Protein AF-A0A4Q3GTU0-F1 (afdb_monomer_lite)

Sequence (65 aa):
MVELEERRAASMVFRGAFNRTFAYEAGDLLAISDRLYIATKSVPAGGHLRDGSEDWVKIFKGPEP

Structure (mmCIF, N/CA/C/O backbone):
data_AF-A0A4Q3GTU0-F1
#
_entry.id   AF-A0A4Q3GTU0-F1
#
loop_
_atom_site.group_PDB
_atom_site.id
_atom_site.type_symbol
_atom_site.label_atom_id
_atom_site.label_alt_id
_atom_site.label_comp_id
_atom_site.label_asym_id
_atom_site.label_entity_id
_atom_site.label_seq_id
_atom_site.pdbx_PDB_ins_code
_atom_site.Cartn_x
_atom_site.Cartn_y
_atom_site.Cartn_z
_atom_site.occupancy
_atom_site.B_iso_or_equiv
_atom_site.auth_seq_id
_atom_site.auth_comp_id
_atom_site.auth_asym_id
_atom_site.auth_atom_id
_atom_site.pdbx_PDB_model_num
ATOM 1 N N . MET A 1 1 ? 15.147 21.783 -28.553 1.00 54.03 1 MET A N 1
ATOM 2 C CA . MET A 1 1 ? 14.161 20.711 -28.334 1.00 54.03 1 MET A CA 1
ATOM 3 C C . MET A 1 1 ? 14.077 20.555 -26.827 1.00 54.03 1 MET A C 1
ATOM 5 O O . MET A 1 1 ? 15.047 20.103 -26.243 1.00 54.03 1 MET A O 1
ATOM 9 N N . VAL A 1 2 ? 13.052 21.115 -26.183 1.00 60.06 2 VAL A N 1
ATOM 10 C CA . VAL A 1 2 ? 12.864 20.915 -24.740 1.00 60.06 2 VAL A CA 1
ATOM 11 C C . VAL A 1 2 ? 12.066 19.632 -24.621 1.00 60.06 2 VAL A C 1
ATOM 13 O O . VAL A 1 2 ? 10.923 19.586 -25.069 1.00 60.06 2 VAL A O 1
ATOM 16 N N . GLU A 1 3 ? 12.706 18.585 -24.117 1.00 61.06 3 GLU A N 1
ATOM 17 C CA . GLU A 1 3 ? 12.034 17.359 -23.712 1.00 61.06 3 GLU A CA 1
ATOM 18 C C . GL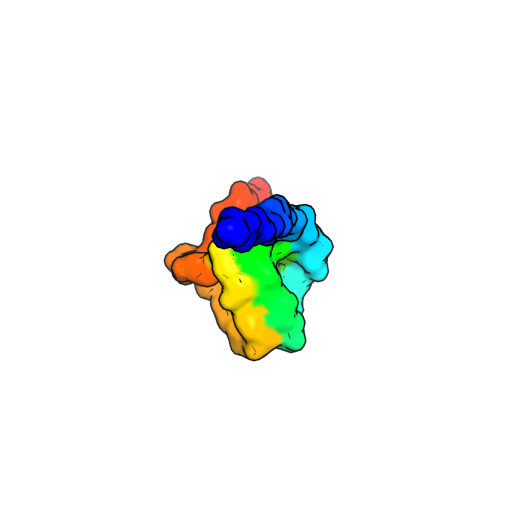U A 1 3 ? 11.128 17.748 -22.547 1.00 61.06 3 GLU A C 1
ATOM 20 O O . GLU A 1 3 ? 11.577 18.004 -21.429 1.00 61.06 3 GLU A O 1
ATOM 25 N N . LEU A 1 4 ? 9.848 17.949 -22.855 1.00 59.72 4 LEU A N 1
ATOM 26 C CA . LEU A 1 4 ? 8.828 18.124 -21.844 1.00 59.72 4 LEU A CA 1
ATOM 27 C C . LEU A 1 4 ? 8.697 16.746 -21.201 1.00 59.72 4 LEU A C 1
ATOM 29 O O . LEU A 1 4 ? 7.944 15.909 -21.692 1.00 59.72 4 LEU A O 1
ATOM 33 N N . GLU A 1 5 ? 9.500 16.471 -20.170 1.00 59.97 5 GLU A N 1
ATOM 34 C CA . GLU A 1 5 ? 9.239 15.325 -19.312 1.00 59.97 5 GLU A CA 1
ATOM 35 C C . GLU A 1 5 ? 7.817 15.520 -18.805 1.00 59.97 5 GLU A C 1
ATOM 37 O O . GLU A 1 5 ? 7.542 16.409 -17.990 1.00 59.97 5 GLU A O 1
ATOM 42 N N . GLU A 1 6 ? 6.893 14.739 -19.362 1.00 59.31 6 GLU A N 1
ATOM 43 C CA . GLU A 1 6 ? 5.571 14.567 -18.807 1.00 59.31 6 GLU A CA 1
ATOM 44 C C . GLU A 1 6 ? 5.802 14.103 -17.378 1.00 59.31 6 GLU A C 1
ATOM 46 O O . GLU A 1 6 ? 6.016 12.921 -17.105 1.00 59.31 6 GLU A O 1
ATOM 51 N N . ARG A 1 7 ? 5.786 15.049 -16.439 1.00 59.62 7 ARG A N 1
ATOM 52 C CA . ARG A 1 7 ? 5.583 14.740 -15.039 1.00 59.62 7 ARG A CA 1
ATOM 53 C C . ARG A 1 7 ? 4.187 14.157 -14.980 1.00 59.62 7 ARG A C 1
ATOM 55 O O . ARG A 1 7 ? 3.221 14.881 -14.751 1.00 59.62 7 ARG A O 1
ATOM 62 N N . ARG A 1 8 ? 4.070 12.853 -15.248 1.00 59.81 8 ARG A N 1
ATOM 63 C CA . ARG A 1 8 ? 2.884 12.096 -14.891 1.00 59.81 8 ARG A CA 1
ATOM 64 C C . ARG A 1 8 ? 2.696 12.399 -13.420 1.00 59.81 8 ARG A C 1
ATOM 66 O O . ARG A 1 8 ? 3.555 12.066 -12.606 1.00 59.81 8 ARG A O 1
ATOM 73 N N . ALA A 1 9 ? 1.635 13.132 -13.100 1.00 56.31 9 ALA A N 1
ATOM 74 C CA . ALA A 1 9 ? 1.234 13.282 -11.720 1.00 56.31 9 ALA A CA 1
ATOM 75 C C . ALA A 1 9 ? 1.141 11.856 -11.176 1.00 56.31 9 ALA A C 1
ATOM 77 O O . ALA A 1 9 ? 0.434 11.037 -11.767 1.00 56.31 9 ALA A O 1
ATOM 78 N N . ALA A 1 10 ? 1.928 11.538 -10.146 1.00 63.28 10 ALA A N 1
ATOM 79 C CA . ALA A 1 10 ? 1.859 10.237 -9.506 1.00 63.28 10 ALA A CA 1
ATOM 80 C C . ALA A 1 10 ? 0.404 10.053 -9.066 1.00 63.28 10 ALA A C 1
ATOM 82 O O . ALA A 1 10 ? -0.083 10.754 -8.177 1.00 63.28 10 ALA A O 1
ATOM 83 N N . SER A 1 11 ? -0.334 9.208 -9.783 1.00 72.81 11 SER A N 1
ATOM 84 C CA . SER A 1 11 ? -1.726 8.948 -9.464 1.00 72.81 11 SER A CA 1
ATOM 85 C C . SER A 1 11 ? -1.731 8.184 -8.154 1.00 72.81 11 SER A C 1
ATOM 87 O O . SER A 1 11 ? -1.180 7.089 -8.081 1.00 72.81 11 SER A O 1
ATOM 89 N N . MET A 1 12 ? -2.339 8.759 -7.124 1.00 86.00 12 MET A N 1
ATOM 90 C CA . MET A 1 12 ? -2.520 8.067 -5.859 1.00 86.00 12 MET A CA 1
ATOM 91 C C . MET A 1 12 ? -3.604 7.001 -6.047 1.00 86.00 12 MET A C 1
ATOM 93 O O . MET A 1 12 ? -4.780 7.330 -6.206 1.00 86.00 12 MET A O 1
ATOM 97 N N . VAL A 1 13 ? -3.204 5.728 -6.084 1.00 91.38 13 VAL A N 1
ATOM 98 C CA . VAL A 1 13 ? -4.105 4.593 -6.332 1.00 91.38 13 VAL A CA 1
ATOM 99 C C . VAL A 1 13 ? -4.194 3.728 -5.084 1.00 91.38 13 VAL A C 1
ATOM 101 O O . VAL A 1 13 ? -3.185 3.252 -4.571 1.00 91.38 13 VAL A O 1
ATOM 104 N N . PHE A 1 14 ? -5.412 3.476 -4.602 1.00 92.38 14 PHE A N 1
ATOM 105 C CA . PHE A 1 14 ? -5.627 2.499 -3.538 1.00 92.38 14 PHE A CA 1
ATOM 106 C C . PHE A 1 14 ? -5.623 1.077 -4.096 1.00 92.38 14 PHE A C 1
ATOM 108 O O . PHE A 1 14 ? -6.477 0.707 -4.900 1.00 92.38 14 PHE A O 1
ATOM 115 N N . ARG A 1 15 ? -4.653 0.277 -3.649 1.00 93.56 15 ARG A N 1
ATOM 116 C CA . ARG A 1 15 ? -4.433 -1.111 -4.078 1.00 93.56 15 ARG A CA 1
ATOM 117 C C . ARG A 1 15 ? -5.135 -2.144 -3.195 1.00 93.56 15 ARG A C 1
ATOM 119 O O . ARG A 1 15 ? -5.106 -3.328 -3.518 1.00 93.56 15 ARG A O 1
ATOM 126 N N . GLY A 1 16 ? -5.782 -1.719 -2.109 1.00 93.25 16 GLY A N 1
ATOM 127 C CA . GLY A 1 16 ? -6.423 -2.620 -1.151 1.00 93.25 16 GLY A CA 1
ATOM 128 C C . GLY A 1 16 ? -5.469 -3.092 -0.053 1.00 93.25 16 GLY A C 1
ATOM 129 O O . GLY A 1 16 ? -4.597 -2.344 0.390 1.00 93.25 16 GLY A O 1
ATOM 130 N N . ALA A 1 17 ? -5.660 -4.321 0.428 1.00 93.62 17 ALA A N 1
ATOM 131 C CA . ALA A 1 17 ? -4.796 -4.914 1.448 1.00 93.62 17 ALA A CA 1
ATOM 132 C C . ALA A 1 17 ? -3.384 -5.198 0.900 1.00 93.62 17 ALA A C 1
ATOM 134 O O . ALA A 1 17 ? -3.237 -5.540 -0.275 1.00 93.62 17 ALA A O 1
ATOM 135 N N . PHE A 1 18 ? -2.351 -5.107 1.748 1.00 91.62 18 PHE A N 1
ATOM 136 C CA . PHE A 1 18 ? -0.983 -5.455 1.354 1.00 91.62 18 PHE A CA 1
ATOM 137 C C . PHE A 1 18 ? -0.912 -6.885 0.810 1.00 91.62 18 PHE A C 1
ATOM 139 O O . PHE A 1 18 ? -1.199 -7.861 1.505 1.00 91.62 18 PHE A O 1
ATOM 146 N N . ASN A 1 19 ? -0.455 -6.998 -0.431 1.00 91.75 19 ASN A N 1
ATOM 147 C CA . ASN A 1 19 ? -0.146 -8.249 -1.095 1.00 91.75 19 ASN A CA 1
ATOM 148 C C . ASN A 1 19 ? 1.331 -8.265 -1.502 1.00 91.75 19 ASN A C 1
ATOM 150 O O . ASN A 1 19 ? 1.757 -7.489 -2.358 1.00 91.75 19 ASN A O 1
ATOM 154 N N . ARG A 1 20 ? 2.102 -9.192 -0.926 1.00 90.38 20 ARG A N 1
ATOM 155 C CA . ARG A 1 20 ? 3.537 -9.349 -1.204 1.00 90.38 20 ARG A CA 1
ATOM 156 C C . ARG A 1 20 ? 3.832 -9.778 -2.646 1.00 90.38 20 ARG A C 1
ATOM 158 O O . ARG A 1 20 ? 4.952 -9.610 -3.107 1.00 90.38 20 ARG A O 1
ATOM 165 N N . THR A 1 21 ? 2.862 -10.338 -3.364 1.00 93.25 21 THR A N 1
ATOM 166 C CA . THR A 1 21 ? 3.043 -10.746 -4.768 1.00 93.25 21 THR A CA 1
ATOM 167 C C . THR A 1 21 ? 2.923 -9.582 -5.752 1.00 93.25 21 THR A C 1
ATOM 169 O O . THR A 1 21 ? 3.248 -9.750 -6.924 1.00 93.25 21 THR A O 1
ATOM 172 N N . PHE A 1 22 ? 2.471 -8.408 -5.301 1.00 92.12 22 PHE A N 1
ATOM 173 C CA . PHE A 1 22 ? 2.280 -7.236 -6.152 1.00 92.12 22 PHE A CA 1
ATOM 174 C C . PHE A 1 22 ? 3.476 -6.290 -6.061 1.00 92.12 22 PHE A C 1
ATOM 176 O O . PHE A 1 22 ? 4.086 -6.144 -5.002 1.00 92.12 22 PHE A O 1
ATOM 183 N N . ALA A 1 23 ? 3.789 -5.649 -7.185 1.00 92.31 23 ALA A N 1
ATOM 184 C CA . ALA A 1 23 ? 4.617 -4.454 -7.201 1.00 92.31 23 ALA A CA 1
ATOM 185 C C . ALA A 1 23 ? 3.735 -3.223 -6.959 1.00 92.31 23 ALA A C 1
ATOM 187 O O . ALA A 1 23 ? 2.568 -3.205 -7.358 1.00 92.31 23 ALA A O 1
ATOM 188 N N . TYR A 1 24 ? 4.309 -2.214 -6.317 1.00 92.06 24 TYR A N 1
ATOM 189 C CA . TYR A 1 24 ? 3.651 -0.952 -6.004 1.00 92.06 24 TYR A CA 1
ATOM 190 C C . TYR A 1 24 ? 4.456 0.188 -6.603 1.00 92.06 24 TYR A C 1
ATOM 192 O O . TYR A 1 24 ? 5.683 0.170 -6.554 1.00 92.06 24 TYR A O 1
ATOM 200 N N . GLU A 1 25 ? 3.775 1.181 -7.151 1.00 93.06 25 GLU A N 1
ATOM 201 C CA . GLU A 1 25 ? 4.410 2.399 -7.643 1.00 93.06 25 GLU A CA 1
ATOM 202 C C . GLU A 1 25 ? 4.432 3.478 -6.563 1.00 93.06 25 GLU A C 1
ATOM 204 O O . GLU A 1 25 ? 3.639 3.455 -5.620 1.00 93.06 25 GLU A O 1
ATOM 209 N N . ALA A 1 26 ? 5.331 4.451 -6.709 1.00 91.38 26 ALA A N 1
ATOM 210 C CA . ALA A 1 26 ? 5.341 5.626 -5.847 1.00 91.38 26 ALA A CA 1
ATOM 211 C C . ALA A 1 26 ? 3.946 6.284 -5.823 1.00 91.38 26 ALA A C 1
ATOM 213 O O . ALA A 1 26 ? 3.382 6.602 -6.871 1.00 91.38 26 ALA A O 1
ATOM 214 N N . GLY A 1 27 ? 3.399 6.493 -4.627 1.00 91.69 27 GLY A N 1
ATOM 215 C CA . GLY A 1 27 ? 2.056 7.029 -4.410 1.00 91.69 27 GLY A CA 1
ATOM 216 C C . GLY A 1 27 ? 0.954 5.977 -4.253 1.00 91.69 27 GLY A C 1
ATOM 217 O O . GLY A 1 27 ? -0.160 6.343 -3.878 1.00 91.69 27 GLY A O 1
ATOM 218 N N . ASP A 1 28 ? 1.229 4.691 -4.484 1.00 93.94 28 ASP A N 1
ATOM 219 C CA . ASP A 1 28 ? 0.254 3.634 -4.213 1.00 93.94 28 ASP A CA 1
ATOM 220 C C . ASP A 1 28 ? -0.073 3.564 -2.716 1.00 93.94 28 ASP A C 1
ATOM 222 O O . ASP A 1 28 ? 0.807 3.592 -1.853 1.00 93.94 28 ASP A O 1
ATOM 226 N N . LEU A 1 29 ? -1.362 3.434 -2.417 1.00 93.25 29 LEU A N 1
ATOM 227 C CA . LEU A 1 29 ? -1.899 3.295 -1.071 1.00 93.25 29 LEU A CA 1
ATOM 228 C C . LEU A 1 29 ? -2.267 1.842 -0.797 1.00 93.25 29 LEU A C 1
ATOM 230 O O . LEU A 1 29 ? -2.887 1.183 -1.637 1.00 93.25 29 LEU A O 1
ATOM 234 N N . LEU A 1 30 ? -1.989 1.368 0.412 1.00 93.06 30 LEU A N 1
ATOM 235 C CA . LEU A 1 30 ? -2.397 0.035 0.843 1.00 93.06 30 LEU A CA 1
ATOM 236 C C . LEU A 1 30 ? -2.736 -0.031 2.328 1.00 93.06 30 LEU A C 1
ATOM 238 O O . LEU A 1 30 ? -2.281 0.791 3.124 1.00 93.06 30 LEU A O 1
ATOM 242 N N . ALA A 1 31 ? -3.527 -1.035 2.695 1.00 92.25 31 ALA A N 1
ATOM 243 C CA . ALA A 1 31 ? -3.974 -1.276 4.059 1.00 92.25 31 ALA A CA 1
ATOM 244 C C . ALA A 1 31 ? -3.322 -2.526 4.671 1.00 92.25 31 ALA A C 1
ATOM 246 O O . ALA A 1 31 ? -3.207 -3.568 4.022 1.00 92.25 31 ALA A O 1
ATOM 247 N N . ILE A 1 32 ? -2.943 -2.438 5.946 1.00 88.94 32 ILE A N 1
ATOM 248 C CA . ILE A 1 32 ? -2.560 -3.578 6.788 1.00 88.94 32 ILE A CA 1
ATOM 249 C C . ILE A 1 32 ? -3.304 -3.446 8.104 1.00 88.94 32 ILE A C 1
ATOM 251 O O . ILE A 1 32 ? -3.043 -2.514 8.861 1.00 88.94 32 ILE A O 1
ATOM 255 N N . SER A 1 33 ? -4.187 -4.401 8.393 1.00 87.25 33 SER A N 1
ATOM 256 C CA . SER A 1 33 ? -5.018 -4.382 9.599 1.00 87.25 33 SER A CA 1
ATOM 257 C C . SER A 1 33 ? -5.74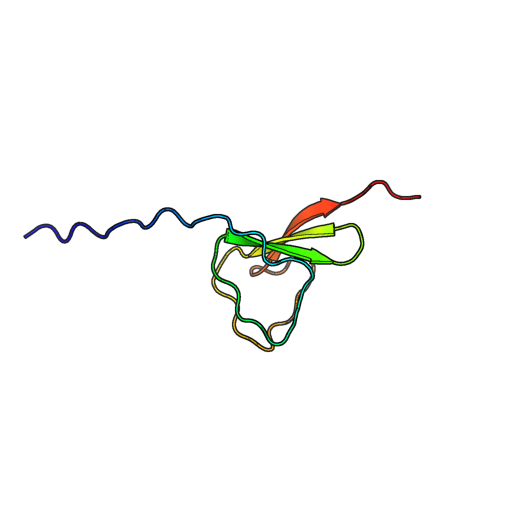5 -3.033 9.747 1.00 87.25 33 SER A C 1
ATOM 259 O O . SER A 1 33 ? -6.585 -2.698 8.917 1.00 87.25 33 SER A O 1
ATOM 261 N N . ASP A 1 34 ? -5.401 -2.248 10.765 1.00 87.69 34 ASP A N 1
ATOM 262 C CA . ASP A 1 34 ? -5.953 -0.937 11.107 1.00 87.69 34 ASP A CA 1
ATOM 263 C C . ASP A 1 34 ? -5.135 0.243 10.544 1.00 87.69 34 ASP A C 1
ATOM 265 O O . ASP A 1 34 ? -5.369 1.394 10.906 1.00 87.69 34 ASP A O 1
ATOM 269 N N . ARG A 1 35 ? -4.140 -0.008 9.687 1.00 89.38 35 ARG A N 1
ATOM 270 C CA . ARG A 1 35 ? -3.169 0.999 9.230 1.00 89.38 35 ARG A CA 1
ATOM 271 C C . ARG A 1 35 ? -3.210 1.186 7.723 1.00 89.38 35 ARG A C 1
ATOM 273 O O . ARG A 1 35 ? -3.366 0.225 6.972 1.00 89.38 35 ARG A O 1
ATOM 280 N N . LEU A 1 36 ? -2.991 2.426 7.293 1.00 92.12 36 LEU A N 1
ATOM 281 C CA . LEU A 1 36 ? -2.847 2.801 5.888 1.00 92.12 36 LEU A CA 1
ATOM 282 C C . LEU A 1 36 ? -1.420 3.288 5.630 1.00 92.12 36 LEU A C 1
ATOM 284 O O . LEU A 1 36 ? -0.880 4.092 6.399 1.00 92.12 36 LEU A O 1
ATOM 288 N N . TYR A 1 37 ? -0.835 2.823 4.532 1.00 92.88 37 TYR A N 1
ATOM 289 C CA . TYR A 1 37 ? 0.508 3.178 4.089 1.00 92.88 37 TYR A CA 1
ATOM 290 C C . TYR A 1 37 ? 0.470 3.728 2.672 1.00 92.88 37 TYR A C 1
ATOM 292 O O . TYR A 1 37 ? -0.382 3.335 1.876 1.00 92.88 37 TYR A O 1
ATOM 300 N N . ILE A 1 38 ? 1.425 4.600 2.367 1.00 92.25 38 ILE A N 1
ATOM 301 C CA . ILE A 1 38 ? 1.729 5.058 1.015 1.00 92.25 38 ILE A CA 1
ATOM 302 C C . ILE A 1 38 ? 3.148 4.626 0.639 1.00 92.25 38 ILE A C 1
ATOM 304 O O . ILE A 1 38 ? 4.073 4.753 1.449 1.00 92.25 38 ILE A O 1
ATOM 308 N N . ALA A 1 39 ? 3.314 4.107 -0.575 1.00 92.06 39 ALA A N 1
ATOM 309 C CA . ALA A 1 39 ? 4.620 3.853 -1.164 1.00 92.06 39 ALA A CA 1
ATOM 310 C C . ALA A 1 39 ? 5.287 5.190 -1.516 1.00 92.06 39 ALA A C 1
ATOM 312 O O . ALA A 1 39 ? 4.705 6.026 -2.206 1.00 92.06 39 ALA A O 1
ATOM 313 N N . THR A 1 40 ? 6.511 5.419 -1.060 1.00 89.94 40 THR A N 1
ATOM 314 C CA . THR A 1 40 ? 7.272 6.654 -1.353 1.00 89.94 40 THR A CA 1
ATOM 315 C C . THR A 1 40 ? 8.041 6.570 -2.673 1.00 89.94 40 THR A C 1
ATOM 317 O O . THR A 1 40 ? 8.397 7.591 -3.258 1.00 89.94 40 THR A O 1
ATOM 320 N N . LYS A 1 41 ? 8.299 5.344 -3.135 1.00 89.88 41 LYS A N 1
ATOM 321 C CA . LYS A 1 41 ? 8.993 4.980 -4.372 1.00 89.88 41 LYS A CA 1
ATOM 322 C C . LYS A 1 41 ? 8.428 3.658 -4.894 1.00 89.88 41 LYS A C 1
ATOM 324 O O . LYS A 1 41 ? 7.651 3.009 -4.197 1.00 89.88 41 LYS A O 1
ATOM 329 N N . SER A 1 42 ? 8.838 3.235 -6.085 1.00 90.94 42 SER A N 1
ATOM 330 C CA . SER A 1 42 ? 8.441 1.926 -6.608 1.00 90.94 42 SER A CA 1
ATOM 331 C C . SER A 1 42 ? 9.006 0.793 -5.736 1.00 90.94 42 SER A C 1
ATOM 333 O O . SER A 1 42 ? 10.204 0.753 -5.443 1.00 90.94 42 SER A O 1
ATOM 335 N N . VAL A 1 43 ? 8.140 -0.132 -5.322 1.00 90.44 43 VAL A N 1
ATOM 336 C CA . VAL A 1 43 ? 8.461 -1.303 -4.501 1.00 90.44 43 VAL A CA 1
ATOM 337 C C . VAL A 1 43 ? 8.194 -2.564 -5.325 1.00 90.44 43 VAL A C 1
ATOM 339 O O . VAL A 1 43 ? 7.050 -2.804 -5.714 1.00 90.44 43 VAL A O 1
ATOM 342 N N . PRO A 1 44 ? 9.209 -3.397 -5.607 1.00 91.25 44 PRO A N 1
ATOM 343 C CA . PRO A 1 44 ? 9.020 -4.602 -6.405 1.00 91.25 44 PRO A CA 1
ATOM 344 C C . PRO A 1 44 ? 8.210 -5.666 -5.654 1.00 91.25 44 PRO A C 1
ATOM 346 O O . PRO A 1 44 ? 8.178 -5.709 -4.418 1.00 91.25 44 PRO A O 1
ATOM 349 N N . ALA A 1 45 ? 7.618 -6.590 -6.415 1.00 91.62 45 ALA A N 1
ATOM 350 C CA . ALA A 1 45 ? 7.011 -7.793 -5.855 1.00 91.62 45 ALA A CA 1
ATOM 351 C C . ALA A 1 45 ? 8.024 -8.566 -4.991 1.00 91.62 45 ALA A C 1
ATOM 353 O O . ALA A 1 45 ? 9.216 -8.633 -5.289 1.00 91.62 45 ALA A O 1
ATOM 354 N N . GLY A 1 46 ? 7.551 -9.144 -3.891 1.00 85.88 46 GLY A N 1
ATOM 355 C CA . GLY A 1 46 ? 8.385 -9.778 -2.871 1.00 85.88 46 GLY A CA 1
ATOM 356 C C . GLY A 1 46 ? 8.908 -8.815 -1.801 1.00 85.88 46 GLY A C 1
ATOM 357 O O . GLY A 1 46 ? 9.433 -9.295 -0.786 1.00 85.88 46 GLY A O 1
ATOM 358 N N . GLY A 1 47 ? 8.724 -7.501 -1.995 1.00 79.62 47 GLY A N 1
ATOM 359 C CA . GLY A 1 47 ? 9.090 -6.445 -1.054 1.00 79.62 47 GLY A CA 1
ATOM 360 C C . GLY A 1 47 ? 8.492 -6.650 0.339 1.00 79.62 47 GLY A C 1
ATOM 361 O O . G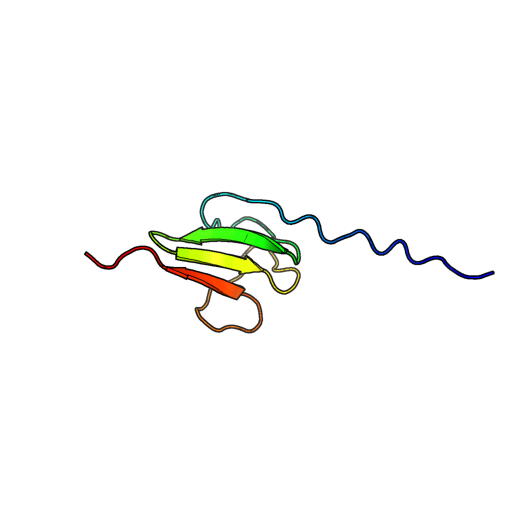LY A 1 47 ? 7.428 -7.250 0.506 1.00 79.62 47 GLY A O 1
ATOM 362 N N . HIS A 1 48 ? 9.205 -6.175 1.359 1.00 77.38 48 HIS A N 1
ATOM 363 C CA . HIS A 1 48 ? 8.739 -6.233 2.742 1.00 77.38 48 HIS A CA 1
ATOM 364 C C . HIS A 1 48 ? 8.194 -4.874 3.143 1.00 77.38 48 HIS A C 1
ATOM 366 O O . HIS A 1 48 ? 8.870 -3.862 2.973 1.00 77.38 48 HIS A O 1
ATOM 372 N N . LEU A 1 49 ? 7.010 -4.862 3.745 1.00 77.31 49 LEU A N 1
ATOM 373 C CA . LEU A 1 49 ? 6.530 -3.674 4.421 1.00 77.31 49 LEU A CA 1
ATOM 374 C C . LEU A 1 49 ? 7.110 -3.652 5.834 1.00 77.31 49 LEU A C 1
ATOM 376 O O . LEU A 1 49 ? 6.792 -4.498 6.669 1.00 77.31 49 LEU A O 1
ATOM 380 N N . ARG A 1 50 ? 8.023 -2.712 6.071 1.00 76.06 50 ARG A N 1
ATOM 381 C CA . ARG A 1 50 ? 8.586 -2.423 7.390 1.00 76.06 50 ARG A CA 1
ATOM 382 C C . ARG A 1 50 ? 8.151 -1.021 7.786 1.00 76.06 50 ARG A C 1
ATOM 384 O O . ARG A 1 50 ? 8.421 -0.069 7.051 1.00 76.06 50 ARG A O 1
ATOM 391 N N . ASP A 1 51 ? 7.490 -0.904 8.934 1.00 70.44 51 ASP A N 1
ATOM 392 C CA . ASP A 1 51 ? 7.106 0.388 9.504 1.00 70.44 51 ASP A CA 1
ATOM 393 C C . ASP A 1 51 ? 8.337 1.296 9.608 1.00 70.44 51 ASP A C 1
ATOM 395 O O . ASP A 1 51 ? 9.343 0.914 10.203 1.00 70.44 51 ASP A O 1
ATOM 399 N N . GLY A 1 52 ? 8.263 2.489 9.010 1.00 64.62 52 GLY A N 1
ATOM 400 C CA . GLY A 1 52 ? 9.360 3.460 9.034 1.00 64.62 52 GLY A CA 1
ATOM 401 C C . GLY A 1 52 ? 10.527 3.144 8.093 1.00 64.62 52 GLY A C 1
ATOM 402 O O . GLY A 1 52 ? 11.582 3.757 8.222 1.00 64.62 52 GLY A O 1
ATOM 403 N N . SER A 1 53 ? 10.367 2.200 7.160 1.00 78.81 53 SER A N 1
ATOM 404 C CA . SER A 1 53 ? 11.301 2.064 6.036 1.00 78.81 53 SER A CA 1
ATOM 405 C C . SER A 1 53 ? 11.194 3.248 5.077 1.00 78.81 53 SER A C 1
ATOM 407 O O . SER A 1 53 ? 10.153 3.896 4.988 1.00 78.81 53 SER A O 1
ATOM 409 N N . GLU A 1 54 ? 12.256 3.498 4.312 1.00 83.75 54 GLU A N 1
ATOM 410 C CA . GLU A 1 54 ? 12.249 4.533 3.272 1.00 83.75 54 GLU A CA 1
ATOM 411 C C . GLU A 1 54 ? 11.209 4.272 2.182 1.00 83.75 54 GLU A C 1
ATOM 413 O O . GLU A 1 54 ? 10.876 5.203 1.463 1.00 83.75 54 GLU A O 1
ATOM 418 N N . ASP A 1 55 ? 10.713 3.037 2.062 1.00 88.00 55 ASP A N 1
ATOM 419 C CA . ASP A 1 55 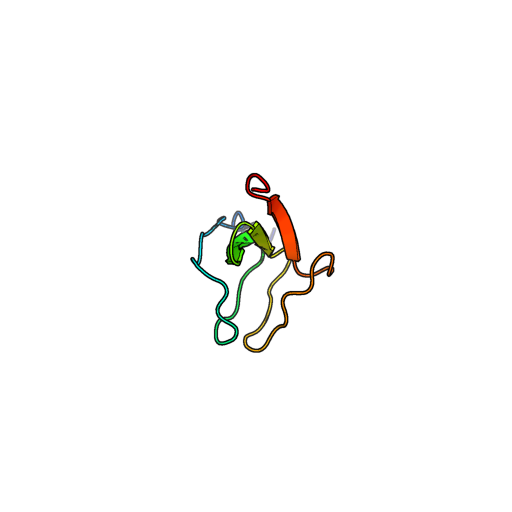? 9.790 2.573 1.023 1.00 88.00 55 ASP A CA 1
ATOM 420 C C . ASP A 1 55 ? 8.319 2.877 1.367 1.00 88.00 55 ASP A C 1
ATOM 422 O O . ASP A 1 55 ? 7.497 3.051 0.467 1.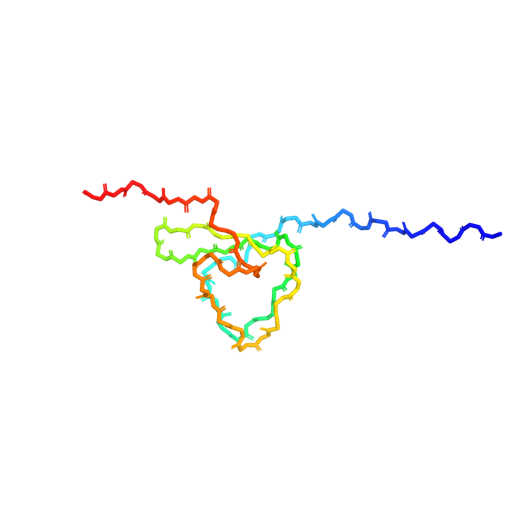00 88.00 55 ASP A O 1
ATOM 426 N N . TRP A 1 56 ? 7.982 2.934 2.664 1.00 89.56 56 TRP A N 1
ATOM 427 C CA . TRP A 1 56 ? 6.602 2.972 3.154 1.00 89.56 56 TRP A CA 1
ATOM 428 C C . TRP A 1 56 ? 6.414 3.995 4.267 1.00 89.56 56 TRP A C 1
ATOM 430 O O . TRP A 1 56 ? 6.954 3.854 5.367 1.00 89.56 56 TRP A O 1
ATOM 440 N N . VAL A 1 57 ? 5.535 4.966 4.031 1.00 90.62 57 VAL A N 1
ATOM 441 C CA . VAL A 1 57 ? 5.102 5.908 5.066 1.00 90.62 57 VAL A CA 1
ATOM 442 C C . VAL A 1 57 ? 3.726 5.504 5.566 1.00 90.62 57 VAL A C 1
ATOM 444 O O . VAL A 1 57 ? 2.774 5.395 4.797 1.00 90.62 57 VAL A O 1
ATOM 447 N N . LYS A 1 58 ? 3.609 5.306 6.880 1.00 91.31 58 LYS A N 1
ATOM 448 C CA . LYS A 1 58 ? 2.315 5.138 7.545 1.00 91.31 58 LYS A CA 1
ATOM 449 C C . LYS A 1 58 ? 1.614 6.491 7.601 1.00 91.31 58 LYS A C 1
ATOM 451 O O . LYS A 1 58 ? 2.123 7.409 8.239 1.00 91.31 58 LYS A O 1
ATOM 456 N N . ILE A 1 59 ? 0.449 6.596 6.975 1.00 89.81 59 ILE A N 1
ATOM 457 C CA . ILE A 1 59 ? -0.322 7.848 6.901 1.00 89.81 59 ILE A CA 1
ATOM 458 C C . ILE A 1 59 ? -1.542 7.847 7.818 1.00 89.81 59 ILE A C 1
ATOM 460 O O . ILE A 1 59 ? -2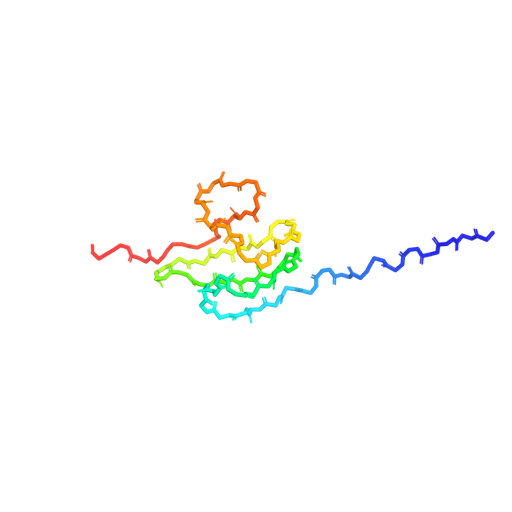.044 8.907 8.179 1.00 89.81 59 ILE A O 1
ATOM 464 N N . PHE A 1 60 ? -2.002 6.667 8.229 1.00 86.81 60 PHE A N 1
ATOM 465 C CA . PHE A 1 60 ? -3.098 6.533 9.174 1.00 86.81 60 PHE A CA 1
ATOM 466 C C . PHE A 1 60 ? -2.896 5.310 10.061 1.00 86.81 60 PHE A C 1
ATOM 468 O O . PHE A 1 60 ? -2.418 4.263 9.615 1.00 86.81 60 PHE A O 1
ATOM 475 N N . LYS A 1 61 ? -3.286 5.458 11.324 1.00 82.50 61 LYS A N 1
ATOM 476 C CA . LYS A 1 61 ? -3.463 4.374 12.281 1.00 82.50 61 LYS A CA 1
ATOM 477 C C . LYS A 1 61 ? -4.878 4.519 12.824 1.00 82.50 61 LYS A C 1
ATOM 479 O O . LYS A 1 61 ? -5.235 5.606 13.278 1.00 82.50 61 LYS A O 1
ATOM 484 N N . GLY A 1 62 ? -5.661 3.452 12.723 1.00 77.12 62 GLY A N 1
ATOM 485 C CA . GLY A 1 62 ? -7.006 3.390 13.268 1.00 77.12 62 GLY A CA 1
ATOM 486 C C . GLY A 1 62 ? -7.022 3.652 14.773 1.00 77.12 62 GLY A C 1
ATOM 487 O O . GLY A 1 62 ? -5.971 3.625 15.421 1.00 77.12 62 GLY A O 1
ATOM 488 N N . PRO A 1 63 ? -8.207 3.942 15.333 1.00 76.81 63 PRO A N 1
ATOM 489 C CA . PRO A 1 63 ? -8.352 4.052 16.776 1.00 76.81 63 PRO A CA 1
ATOM 490 C C . PRO A 1 63 ? -7.854 2.760 17.435 1.00 76.81 63 PRO A C 1
ATOM 492 O O . PRO A 1 63 ? -8.233 1.664 17.016 1.00 76.81 63 PRO A O 1
ATOM 495 N N . GLU A 1 64 ? -6.979 2.895 18.433 1.00 70.88 64 GLU A N 1
ATOM 496 C CA . GLU A 1 64 ? -6.641 1.765 19.298 1.00 70.88 64 GLU A CA 1
ATOM 497 C C . GLU A 1 64 ? -7.895 1.379 20.101 1.00 70.88 64 GLU A C 1
ATOM 499 O O . GLU A 1 64 ? -8.644 2.281 20.493 1.00 70.88 64 GLU A O 1
ATOM 504 N N . PRO A 1 65 ? -8.167 0.073 20.277 1.00 64.06 65 PRO A N 1
ATOM 505 C CA . PRO A 1 65 ? -9.298 -0.393 21.073 1.00 64.06 65 PRO A CA 1
ATOM 506 C C . PRO A 1 65 ? -9.201 0.031 22.543 1.00 64.06 65 PRO A C 1
ATOM 508 O O . PRO A 1 65 ? -8.066 0.165 23.057 1.00 64.06 65 PRO A O 1
#

Secondary structure (DSSP, 8-state):
-------------EEEE--TTS-B-TT-EEEETTEEEEESS-B-TT----TT-TTEEEEEEPPP-

Foldseek 3Di:
DPPPPPPPPPPQAEPEADDLQDKDAQNYWHDDDQWIKGANGIAHRNGDDDDPDPGIDTPDGHDDD

pLDDT: mean 82.71, std 12.27, range [54.03, 93.94]

Radius of gyration: 13.9 Å; chains: 1; bounding box: 24×32×49 Å